Protein 2MC6 (pdb70)

InterPro domains:
  IPR049541 Transcription regulator P7-like [PF20800] (1-73)

Secondary structure (DSSP, 8-state):
-----B-TT-TTEEEE--TTEEEEEEE-TT--EEEEEEEEHHHH-SHHHHHHHHHHHHHHHH--S-SS-S---/--STHHHHH-

Structure (mmCIF, N/CA/C/O backbone):
data_2MC6
#
_entry.id   2MC6
#
loop_
_entity.id
_entity.type
_entity.pdbx_description
1 polymer 'RNA polymerase inhibitor p7'
2 polymer "DNA-directed RNA polymerase subunit beta'"
#
loop_
_atom_site.group_PDB
_atom_site.id
_atom_site.type_symbol
_atom_site.label_atom_id
_atom_site.label_alt_id
_atom_site.label_comp_id
_atom_site.label_asym_id
_atom_site.label_entity_id
_atom_site.label_seq_id
_atom_site.pdbx_PDB_ins_code
_atom_site.Cartn_x
_atom_site.Cartn_y
_atom_site.Cartn_z
_atom_site.occupancy
_atom_site.B_iso_or_equiv
_atom_site.auth_seq_id
_atom_site.auth_comp_id
_atom_site.auth_asym_id
_atom_site.auth_atom_id
_atom_site.pdbx_PDB_model_num
ATOM 1 N N . MET A 1 1 ? 7.103 -13.690 7.128 1.00 0.00 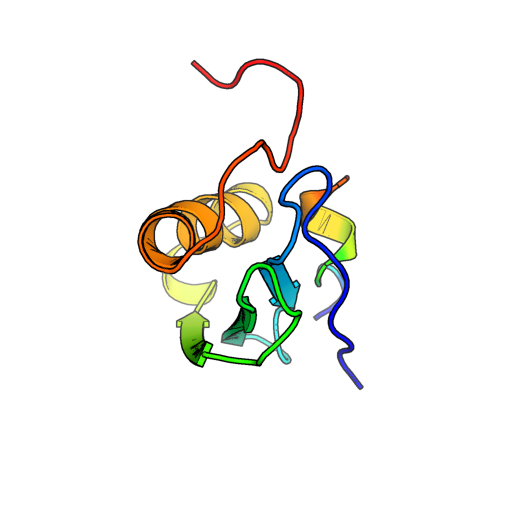1 MET A N 1
ATOM 2 C CA . MET A 1 1 ? 5.730 -13.311 7.530 1.00 0.00 1 MET A CA 1
ATOM 3 C C . MET A 1 1 ? 5.509 -11.819 7.319 1.00 0.00 1 MET A C 1
ATOM 4 O O . MET A 1 1 ? 6.048 -10.990 8.051 1.00 0.00 1 MET A O 1
ATOM 20 N N . ASN A 1 2 ? 4.725 -11.483 6.305 1.00 0.00 2 ASN A N 1
ATOM 21 C CA . ASN A 1 2 ? 4.412 -10.095 5.998 1.00 0.00 2 ASN A CA 1
ATOM 22 C C . ASN A 1 2 ? 2.909 -9.887 6.057 1.00 0.00 2 ASN A C 1
ATOM 23 O O . ASN A 1 2 ? 2.159 -10.407 5.228 1.00 0.00 2 ASN A O 1
ATOM 34 N N . GLU A 1 3 ? 2.478 -9.132 7.045 1.00 0.00 3 GLU A N 1
ATOM 35 C CA . GLU A 1 3 ? 1.060 -8.932 7.295 1.00 0.00 3 GLU A CA 1
ATOM 36 C C . GLU A 1 3 ? 0.574 -7.652 6.635 1.00 0.00 3 GLU A C 1
ATOM 37 O O . GLU A 1 3 ? 1.368 -6.766 6.318 1.00 0.00 3 GLU A O 1
ATOM 49 N N . PHE A 1 4 ? -0.728 -7.562 6.427 1.00 0.00 4 PHE A N 1
ATOM 50 C CA . PHE A 1 4 ? -1.321 -6.382 5.829 1.00 0.00 4 PHE A CA 1
ATOM 51 C C . PHE A 1 4 ? -2.085 -5.570 6.862 1.00 0.00 4 PHE A C 1
ATOM 52 O O . PHE A 1 4 ? -2.787 -6.121 7.712 1.00 0.00 4 PHE A O 1
ATOM 69 N N . THR A 1 5 ? -1.947 -4.260 6.768 1.00 0.00 5 THR A N 1
ATOM 70 C CA . THR A 1 5 ? -2.619 -3.334 7.657 1.00 0.00 5 THR A CA 1
ATOM 71 C C . THR A 1 5 ? -3.110 -2.146 6.834 1.00 0.00 5 THR A C 1
ATOM 72 O O . THR A 1 5 ? -2.578 -1.892 5.753 1.00 0.00 5 THR A O 1
ATOM 83 N N . GLN A 1 6 ? -4.155 -1.470 7.302 1.00 0.00 6 GLN A N 1
ATOM 84 C CA . GLN A 1 6 ? -4.689 -0.307 6.600 1.00 0.00 6 GLN A CA 1
ATOM 85 C C . GLN A 1 6 ? -3.596 0.721 6.336 1.00 0.00 6 GLN A C 1
ATOM 86 O O . GLN A 1 6 ? -2.833 1.078 7.236 1.00 0.00 6 GLN A O 1
ATOM 100 N N . ILE A 1 7 ? -3.513 1.171 5.091 1.00 0.00 7 ILE A N 1
ATOM 101 C CA . ILE A 1 7 ? -2.489 2.118 4.677 1.00 0.00 7 ILE A CA 1
ATOM 102 C C . ILE A 1 7 ? -2.734 3.511 5.252 1.00 0.00 7 ILE A C 1
ATOM 103 O O . ILE A 1 7 ? -3.349 4.363 4.610 1.00 0.00 7 ILE A O 1
ATOM 119 N N . SER A 1 8 ? -2.242 3.708 6.470 1.00 0.00 8 SER A N 1
ATOM 120 C CA . SER A 1 8 ? -2.271 4.995 7.162 1.00 0.00 8 SER A CA 1
ATOM 121 C C . SER A 1 8 ? -3.687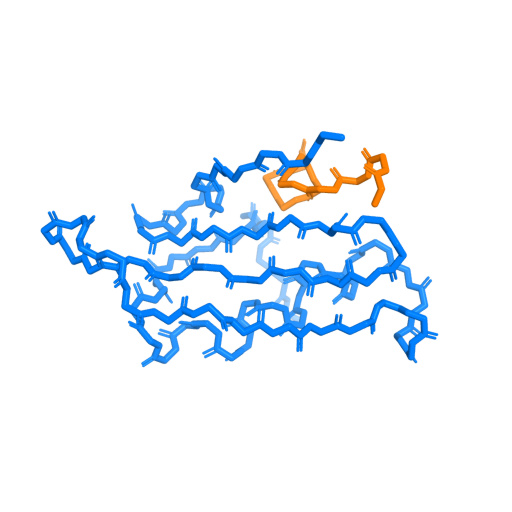 5.584 7.246 1.00 0.00 8 SER A C 1
ATOM 122 O O . SER A 1 8 ? -4.387 5.370 8.238 1.00 0.00 8 SER A O 1
ATOM 130 N N . GLY A 1 9 ? -4.109 6.313 6.215 1.00 0.00 9 GLY A N 1
ATOM 131 C CA . GLY A 1 9 ? -5.417 6.927 6.226 1.00 0.00 9 GLY A CA 1
ATOM 132 C C . GLY A 1 9 ? -6.400 6.225 5.311 1.00 0.00 9 GLY A C 1
ATOM 133 O O . GLY A 1 9 ? -7.608 6.332 5.510 1.00 0.00 9 GLY A O 1
ATOM 137 N N . TYR A 1 10 ? -5.887 5.525 4.293 1.00 0.00 10 TYR A N 1
ATOM 138 C CA . TYR A 1 10 ? -6.742 4.772 3.368 1.00 0.00 10 TYR A CA 1
ATOM 139 C C . TYR A 1 10 ? -7.679 3.865 4.153 1.00 0.00 10 TYR A C 1
ATOM 140 O O . TYR A 1 10 ? -7.236 2.935 4.830 1.00 0.00 10 TYR A O 1
ATOM 158 N N . VAL A 1 11 ? -8.969 4.156 4.054 1.00 0.00 11 VAL A N 1
ATOM 159 C CA . VAL A 1 11 ? -9.994 3.468 4.840 1.00 0.00 11 VAL A CA 1
ATOM 160 C C . VAL A 1 11 ? -9.983 1.953 4.638 1.00 0.00 11 VAL A C 1
ATOM 161 O O . VAL A 1 11 ? -10.237 1.199 5.577 1.00 0.00 11 VAL A O 1
ATOM 174 N N . ASN A 1 12 ? -9.689 1.509 3.422 1.00 0.00 12 ASN A N 1
ATOM 175 C CA . ASN A 1 12 ? -9.703 0.085 3.105 1.00 0.00 12 ASN A CA 1
ATOM 176 C C . ASN A 1 12 ? -8.620 -0.258 2.091 1.00 0.00 12 ASN A C 1
ATOM 177 O O . ASN A 1 12 ? -8.911 -0.648 0.960 1.00 0.00 12 ASN A O 1
ATOM 188 N N . ALA A 1 13 ? -7.368 -0.109 2.498 1.00 0.00 13 ALA A N 1
ATOM 189 C CA . ALA A 1 13 ? -6.247 -0.416 1.624 1.00 0.00 13 ALA A CA 1
ATOM 190 C C . ALA A 1 13 ? -5.139 -1.104 2.398 1.00 0.00 13 ALA A C 1
ATOM 191 O O . ALA A 1 13 ? -4.913 -0.797 3.568 1.00 0.00 13 ALA A O 1
ATOM 198 N N . PHE A 1 14 ? -4.455 -2.028 1.743 1.00 0.00 14 PHE A N 1
ATOM 199 C CA . PHE A 1 14 ? -3.369 -2.764 2.360 1.00 0.00 14 PHE A CA 1
ATOM 200 C C . PHE A 1 14 ? -2.145 -2.763 1.456 1.00 0.00 14 PHE A C 1
ATOM 201 O O . PHE A 1 14 ? -2.266 -2.815 0.231 1.00 0.00 14 PHE A O 1
ATOM 218 N N . GLY A 1 15 ? -0.972 -2.714 2.062 1.00 0.00 15 GLY A N 1
ATOM 219 C CA . GLY A 1 15 ? 0.258 -2.741 1.299 1.00 0.00 15 GLY A CA 1
ATOM 220 C C . GLY A 1 15 ? 1.408 -3.263 2.123 1.00 0.00 15 GLY A C 1
ATOM 221 O O . GLY A 1 15 ? 1.700 -2.732 3.189 1.00 0.00 15 GLY A O 1
ATOM 225 N N . SER A 1 16 ? 2.044 -4.318 1.651 1.00 0.00 16 SER A N 1
ATOM 226 C CA . SER A 1 16 ? 3.143 -4.920 2.373 1.00 0.00 16 SER A CA 1
ATOM 227 C C . SER A 1 16 ? 4.133 -5.514 1.375 1.00 0.00 16 SER A C 1
ATOM 228 O O . SER A 1 16 ? 3.725 -6.198 0.434 1.00 0.00 16 SER A O 1
ATOM 236 N N . GLN A 1 17 ? 5.422 -5.252 1.546 1.00 0.00 17 GLN A N 1
ATOM 237 C CA . GLN A 1 17 ? 6.403 -5.797 0.623 1.00 0.00 17 GLN A CA 1
ATOM 238 C C . GLN A 1 17 ? 6.772 -7.218 1.010 1.00 0.00 17 GLN A C 1
ATOM 239 O O . GLN A 1 17 ? 7.620 -7.449 1.877 1.00 0.00 17 GLN A O 1
ATOM 253 N N . ARG A 1 18 ? 6.108 -8.150 0.348 1.00 0.00 18 ARG A N 1
ATOM 254 C CA . ARG A 1 18 ? 6.316 -9.574 0.533 1.00 0.00 18 ARG A CA 1
ATOM 255 C C . ARG A 1 18 ? 7.732 -9.983 0.111 1.00 0.00 18 ARG A C 1
ATOM 256 O O . ARG A 1 18 ? 7.957 -10.441 -1.012 1.00 0.00 18 ARG A O 1
ATOM 277 N N . GLY A 1 19 ? 8.680 -9.815 1.019 1.00 0.00 19 GLY A N 1
ATOM 278 C CA . GLY A 1 19 ? 10.067 -10.099 0.710 1.00 0.00 19 GLY A CA 1
ATOM 279 C C . GLY A 1 19 ? 10.727 -8.945 -0.018 1.00 0.00 19 GLY A C 1
ATOM 280 O O . GLY A 1 19 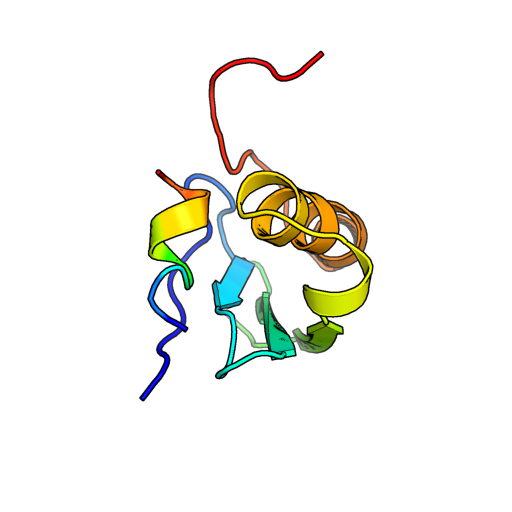? 10.768 -7.822 0.497 1.00 0.00 19 GLY A O 1
ATOM 284 N N . SER A 1 20 ? 11.239 -9.220 -1.212 1.00 0.00 20 SER A N 1
ATOM 285 C CA . SER A 1 20 ? 11.849 -8.191 -2.046 1.00 0.00 20 SER A CA 1
ATOM 286 C C . SER A 1 20 ? 10.853 -7.715 -3.103 1.00 0.00 20 SER A C 1
ATOM 287 O O . SER A 1 20 ? 11.107 -6.758 -3.838 1.00 0.00 20 SER A O 1
ATOM 295 N N . VAL A 1 21 ? 9.723 -8.401 -3.183 1.00 0.00 21 VAL A N 1
ATOM 296 C CA . VAL A 1 21 ? 8.639 -7.982 -4.053 1.00 0.00 21 VAL A CA 1
ATOM 297 C C . VAL A 1 21 ? 7.479 -7.466 -3.225 1.00 0.00 21 VAL A C 1
ATOM 298 O O . VAL A 1 21 ? 7.349 -7.784 -2.053 1.00 0.00 21 VAL A O 1
ATOM 311 N N . LEU A 1 22 ? 6.649 -6.672 -3.850 1.00 0.00 22 LEU A N 1
ATOM 312 C CA . LEU A 1 22 ? 5.647 -5.885 -3.164 1.00 0.00 22 LEU A CA 1
ATOM 313 C C . LEU A 1 22 ? 4.260 -6.469 -3.399 1.00 0.00 22 LEU A C 1
ATOM 314 O O . LEU A 1 22 ? 3.940 -6.856 -4.521 1.00 0.00 22 LEU A O 1
ATOM 330 N N . THR A 1 23 ? 3.429 -6.526 -2.366 1.00 0.00 23 THR A N 1
ATOM 331 C CA . THR A 1 23 ? 2.083 -7.036 -2.540 1.00 0.00 23 THR A CA 1
ATOM 332 C C . THR A 1 23 ? 1.059 -6.030 -2.025 1.00 0.00 23 THR A C 1
ATOM 333 O O . THR A 1 23 ? 1.207 -5.468 -0.937 1.00 0.00 23 THR A O 1
ATOM 344 N N . VAL A 1 24 ? 0.047 -5.780 -2.839 1.00 0.00 24 VAL A N 1
ATOM 345 C CA . VAL A 1 24 ? -0.990 -4.814 -2.526 1.00 0.00 24 VAL A CA 1
ATOM 346 C C . VAL A 1 24 ? -2.333 -5.516 -2.412 1.00 0.00 24 VAL A C 1
ATOM 347 O O . VAL A 1 24 ? -2.641 -6.406 -3.202 1.00 0.00 24 VAL A O 1
ATOM 360 N N . LYS A 1 25 ? -3.128 -5.117 -1.438 1.00 0.00 25 LYS A N 1
ATOM 361 C CA . LYS A 1 25 ? -4.455 -5.677 -1.271 1.00 0.00 25 LYS A CA 1
ATOM 362 C C . LYS A 1 25 ? -5.440 -4.546 -1.035 1.00 0.00 25 LYS A C 1
ATOM 363 O O . LYS A 1 25 ? -5.200 -3.665 -0.219 1.00 0.00 25 LYS A O 1
ATOM 382 N N . VAL A 1 26 ? -6.536 -4.558 -1.761 1.00 0.00 26 VAL A N 1
ATOM 383 C CA . VAL A 1 26 ? -7.514 -3.495 -1.653 1.00 0.00 26 VAL A CA 1
ATOM 384 C C . VAL A 1 26 ? -8.862 -4.058 -1.247 1.00 0.00 26 VAL A C 1
ATOM 385 O O . VAL A 1 26 ? -9.318 -5.058 -1.803 1.00 0.00 26 VAL A O 1
ATOM 398 N N . GLU A 1 27 ? -9.482 -3.428 -0.267 1.00 0.00 27 GLU A N 1
ATOM 399 C CA . GLU A 1 27 ? -10.793 -3.841 0.191 1.00 0.00 27 GLU A CA 1
ATOM 400 C C . GLU A 1 27 ? -11.857 -2.875 -0.292 1.00 0.00 27 GLU A C 1
ATOM 401 O O . GLU A 1 27 ? -11.559 -1.847 -0.903 1.00 0.00 27 GLU A O 1
ATOM 413 N N . ASN A 1 28 ? -13.096 -3.217 -0.003 1.00 0.00 28 ASN A N 1
ATOM 414 C CA . ASN A 1 28 ? -14.229 -2.379 -0.337 1.00 0.00 28 ASN A CA 1
ATOM 415 C C . ASN A 1 28 ? -14.721 -1.702 0.933 1.00 0.00 28 ASN A C 1
ATOM 416 O O . ASN A 1 28 ? -14.230 -2.023 2.010 1.00 0.00 28 ASN A O 1
ATOM 427 N N . ASP A 1 29 ? -15.665 -0.781 0.825 1.00 0.00 29 ASP A N 1
ATOM 428 C CA . ASP A 1 29 ? -16.210 -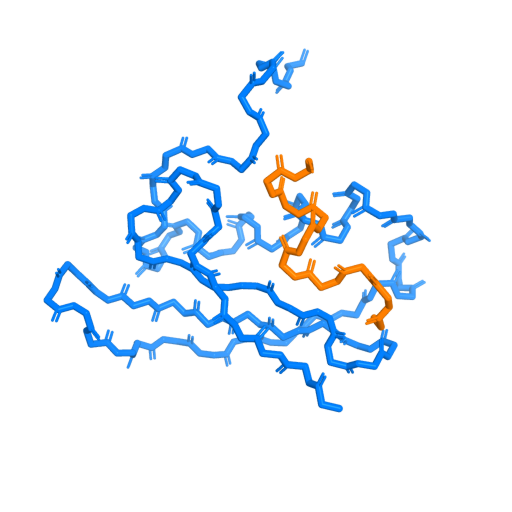0.106 2.002 1.00 0.00 29 ASP A CA 1
ATOM 429 C C . ASP A 1 29 ? -16.726 -1.123 3.022 1.00 0.00 29 ASP A C 1
ATOM 430 O O . ASP A 1 29 ? -16.614 -0.924 4.234 1.00 0.00 29 ASP A O 1
ATOM 439 N N . GLU A 1 30 ? -17.257 -2.234 2.517 1.00 0.00 30 GLU A N 1
ATOM 440 C CA . GLU A 1 30 ? -17.780 -3.299 3.365 1.00 0.00 30 GLU A CA 1
ATOM 441 C C . GLU A 1 30 ? -16.656 -4.215 3.851 1.00 0.00 30 GLU A C 1
ATOM 442 O O . GLU A 1 30 ? -16.896 -5.196 4.553 1.00 0.00 30 GLU A O 1
ATOM 454 N N . GLY A 1 31 ? -15.432 -3.885 3.460 1.00 0.00 31 GLY A N 1
ATOM 455 C CA . GLY A 1 31 ? -14.270 -4.635 3.892 1.00 0.00 31 GLY A CA 1
ATOM 456 C C . GLY A 1 31 ? -14.052 -5.895 3.090 1.00 0.00 31 GLY A C 1
ATOM 457 O O . GLY A 1 31 ? -13.317 -6.785 3.509 1.00 0.00 31 GLY A O 1
ATOM 461 N N . TRP A 1 32 ? -14.687 -5.974 1.936 1.00 0.00 32 TRP A N 1
ATOM 462 C CA . TRP A 1 32 ? -14.508 -7.113 1.059 1.00 0.00 32 TRP A CA 1
ATOM 463 C C . TRP A 1 32 ? -13.240 -6.957 0.234 1.00 0.00 32 TRP A C 1
ATOM 464 O O . TRP A 1 32 ? -13.061 -5.955 -0.454 1.00 0.00 32 TRP A O 1
ATOM 485 N N . THR A 1 33 ? -12.354 -7.939 0.331 1.00 0.00 33 THR A N 1
ATOM 486 C CA . THR A 1 33 ? -11.108 -7.929 -0.418 1.00 0.00 33 THR A CA 1
ATOM 487 C C . THR A 1 33 ? -11.380 -8.011 -1.915 1.00 0.00 33 THR A C 1
ATOM 488 O O . THR A 1 33 ? -11.888 -9.017 -2.411 1.00 0.00 33 THR A O 1
ATOM 499 N N . LEU A 1 34 ? -11.051 -6.945 -2.624 1.00 0.00 34 LEU A N 1
ATOM 500 C CA . LEU A 1 34 ? -11.338 -6.854 -4.044 1.00 0.00 34 LEU A CA 1
ATOM 501 C C . LEU A 1 34 ? -10.133 -7.264 -4.881 1.00 0.00 34 LEU A C 1
ATOM 502 O O . LEU A 1 34 ? -10.205 -8.212 -5.664 1.00 0.00 34 LEU A O 1
ATOM 518 N N . VAL A 1 35 ? -9.017 -6.573 -4.694 1.00 0.00 35 VAL A N 1
ATOM 519 C CA . VAL A 1 35 ? -7.870 -6.746 -5.578 1.00 0.00 35 VAL A CA 1
ATOM 520 C C . VAL A 1 35 ? -6.592 -7.042 -4.799 1.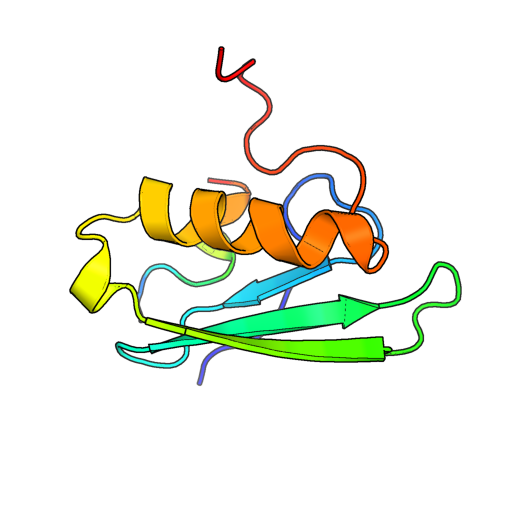00 0.00 35 VAL A C 1
ATOM 521 O O . VAL A 1 35 ? -6.352 -6.468 -3.737 1.00 0.00 35 VAL A O 1
ATOM 534 N N . GLU A 1 36 ? -5.791 -7.955 -5.332 1.00 0.00 36 GLU A N 1
ATOM 535 C CA . GLU A 1 36 ? -4.449 -8.201 -4.830 1.00 0.00 36 GLU A CA 1
ATOM 536 C C . GLU A 1 36 ? -3.454 -8.095 -5.981 1.00 0.00 36 GLU A C 1
ATOM 537 O O . GLU A 1 36 ? -3.362 -8.988 -6.827 1.00 0.00 36 GLU A O 1
ATOM 549 N N . GLU A 1 37 ? -2.729 -6.993 -6.017 1.00 0.00 37 GLU A N 1
ATOM 550 C CA . GLU A 1 37 ? -1.789 -6.727 -7.092 1.00 0.00 37 GLU A CA 1
ATOM 551 C C . GLU A 1 37 ? -0.365 -6.800 -6.557 1.00 0.00 37 GLU A C 1
ATOM 552 O O . GLU A 1 37 ? -0.133 -6.569 -5.374 1.00 0.00 37 GLU A O 1
ATOM 564 N N . ASP A 1 38 ? 0.581 -7.125 -7.419 1.00 0.00 38 ASP A N 1
ATOM 565 C CA . ASP A 1 38 ? 1.962 -7.262 -6.995 1.00 0.00 38 ASP A CA 1
ATOM 566 C C . ASP A 1 38 ? 2.863 -6.300 -7.749 1.00 0.00 38 ASP A C 1
ATOM 567 O O . ASP A 1 38 ? 2.707 -6.075 -8.950 1.00 0.00 38 ASP A O 1
ATOM 576 N N . PHE A 1 39 ? 3.798 -5.737 -7.014 1.00 0.00 39 PHE A N 1
ATOM 577 C CA . PHE A 1 39 ? 4.760 -4.775 -7.526 1.00 0.00 39 PHE A CA 1
ATOM 578 C C . PHE A 1 39 ? 6.156 -5.256 -7.127 1.00 0.00 39 PHE A C 1
ATOM 579 O O . PHE A 1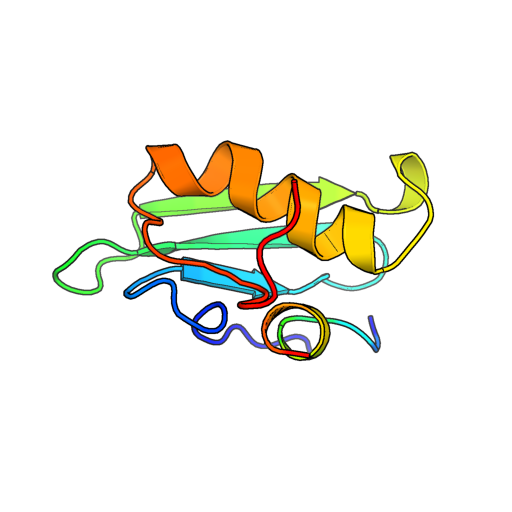 39 ? 6.271 -6.208 -6.363 1.00 0.00 39 PHE A O 1
ATOM 596 N N . ASP A 1 40 ? 7.210 -4.674 -7.670 1.00 0.00 40 ASP A N 1
ATOM 597 C CA . ASP A 1 40 ? 8.556 -4.983 -7.191 1.00 0.00 40 ASP A CA 1
ATOM 598 C C . ASP A 1 40 ? 9.326 -3.699 -6.926 1.00 0.00 40 ASP A C 1
ATOM 599 O O . ASP A 1 40 ? 9.391 -2.811 -7.775 1.00 0.00 40 ASP A O 1
ATOM 608 N N . ARG A 1 41 ? 9.894 -3.592 -5.730 1.00 0.00 41 ARG A N 1
ATOM 609 C CA . ARG A 1 41 ? 10.596 -2.379 -5.334 1.00 0.00 41 ARG A CA 1
ATOM 610 C C . ARG A 1 41 ? 11.976 -2.317 -5.971 1.00 0.00 41 ARG A C 1
ATOM 611 O O . ARG A 1 41 ? 12.600 -1.257 -6.016 1.00 0.00 41 ARG A O 1
ATOM 632 N N . ALA A 1 42 ? 12.437 -3.456 -6.476 1.00 0.00 42 ALA A N 1
ATOM 633 C CA . ALA A 1 42 ? 13.742 -3.545 -7.116 1.00 0.00 42 ALA A CA 1
ATOM 634 C C . ALA A 1 42 ? 13.816 -2.619 -8.325 1.00 0.00 42 ALA A C 1
ATOM 635 O O . ALA A 1 42 ? 14.866 -2.050 -8.622 1.00 0.00 42 ALA A O 1
ATOM 642 N N . ASP A 1 43 ? 12.693 -2.472 -9.016 1.00 0.00 43 ASP A N 1
ATOM 643 C CA . ASP A 1 43 ? 12.608 -1.580 -10.166 1.00 0.00 43 ASP A CA 1
ATOM 644 C C . ASP A 1 43 ? 12.681 -0.121 -9.728 1.00 0.00 43 ASP A C 1
ATOM 645 O O . ASP A 1 43 ? 13.261 0.720 -10.418 1.00 0.00 43 ASP A O 1
ATOM 654 N N . TYR A 1 44 ? 12.107 0.169 -8.567 1.00 0.00 44 TYR A N 1
ATOM 655 C CA . TYR A 1 44 ? 12.028 1.539 -8.074 1.00 0.00 44 TYR A CA 1
ATOM 656 C C . TYR A 1 44 ? 13.339 1.950 -7.440 1.00 0.00 44 TYR A C 1
ATOM 657 O O . TYR A 1 44 ? 14.108 2.716 -8.019 1.00 0.00 44 TYR A O 1
ATOM 675 N N . GLY A 1 45 ? 13.589 1.431 -6.248 1.00 0.00 45 GLY A N 1
ATOM 676 C CA . GLY A 1 45 ? 14.822 1.741 -5.571 1.00 0.00 45 GLY A CA 1
ATOM 677 C C . GLY A 1 45 ? 14.687 1.847 -4.066 1.00 0.00 45 GLY A C 1
ATOM 678 O O . GLY A 1 45 ? 15.395 1.154 -3.335 1.00 0.00 45 GLY A O 1
ATOM 682 N N . SER A 1 46 ? 13.776 2.688 -3.583 1.00 0.00 46 SER A N 1
ATOM 683 C CA . SER A 1 46 ? 13.785 3.035 -2.168 1.00 0.00 46 SER A CA 1
ATOM 684 C C . SER A 1 46 ? 12.423 2.840 -1.503 1.00 0.00 46 SER A C 1
ATOM 685 O O . SER A 1 46 ? 11.460 2.404 -2.141 1.00 0.00 46 SER A O 1
ATOM 693 N N . ASP A 1 47 ? 12.359 3.171 -0.219 1.00 0.00 47 ASP A N 1
ATOM 694 C CA . ASP A 1 47 ? 11.169 2.945 0.596 1.00 0.00 47 ASP A CA 1
ATOM 695 C C . ASP A 1 47 ? 9.979 3.802 0.144 1.00 0.00 47 ASP A C 1
ATOM 696 O O . ASP A 1 47 ? 8.885 3.273 -0.032 1.00 0.00 47 ASP A O 1
ATOM 705 N N . PRO A 1 48 ? 10.143 5.132 -0.034 1.00 0.00 48 PRO A N 1
ATOM 706 C CA . PRO A 1 48 ? 9.060 5.991 -0.519 1.00 0.00 48 PRO A CA 1
ATOM 707 C C . PRO A 1 48 ? 8.412 5.480 -1.805 1.00 0.00 48 PRO A C 1
ATOM 708 O O . PRO A 1 48 ? 7.192 5.426 -1.898 1.00 0.00 48 PRO A O 1
ATOM 719 N N . GLU A 1 49 ? 9.222 5.103 -2.795 1.00 0.00 49 GLU A N 1
ATOM 720 C CA . GLU A 1 49 ? 8.693 4.524 -4.029 1.00 0.00 49 GLU A CA 1
ATOM 721 C C . GLU A 1 49 ? 7.859 3.287 -3.740 1.00 0.00 49 GLU A C 1
ATOM 722 O O . GLU A 1 49 ? 6.890 3.006 -4.439 1.00 0.00 49 GLU A O 1
ATOM 734 N N . PHE A 1 50 ? 8.239 2.560 -2.702 1.00 0.00 50 PHE A N 1
ATOM 735 C CA . PHE A 1 50 ? 7.533 1.348 -2.321 1.00 0.00 50 PHE A CA 1
ATOM 736 C C . PHE A 1 50 ? 6.089 1.674 -1.951 1.00 0.00 50 PHE A C 1
ATOM 737 O O . PHE A 1 50 ? 5.156 1.051 -2.450 1.00 0.00 50 PHE A O 1
ATOM 754 N N . VAL A 1 51 ? 5.907 2.670 -1.097 1.00 0.00 51 VAL A N 1
ATOM 755 C CA . VAL A 1 51 ? 4.571 3.085 -0.700 1.00 0.00 51 VAL A CA 1
ATOM 756 C C . VAL A 1 51 ? 3.863 3.870 -1.811 1.00 0.00 51 VAL A C 1
ATOM 757 O O . VAL A 1 51 ? 2.693 3.627 -2.112 1.00 0.00 51 VAL A O 1
ATOM 770 N N . ALA A 1 52 ? 4.598 4.788 -2.426 1.00 0.00 52 ALA A N 1
ATOM 771 C CA . ALA A 1 52 ? 4.048 5.719 -3.411 1.00 0.00 52 ALA A CA 1
ATOM 772 C C . ALA A 1 52 ? 3.574 5.025 -4.688 1.00 0.00 52 ALA A C 1
ATOM 773 O O . ALA A 1 52 ? 2.652 5.499 -5.356 1.00 0.00 52 ALA A O 1
ATOM 780 N N . GLU A 1 53 ? 4.208 3.921 -5.052 1.00 0.00 53 GLU A N 1
ATOM 781 C CA . GLU A 1 53 ? 3.813 3.203 -6.254 1.00 0.00 53 GLU A CA 1
ATOM 782 C C . GLU A 1 53 ? 2.540 2.410 -5.996 1.00 0.00 53 GLU A C 1
ATOM 783 O O . GLU A 1 53 ? 1.694 2.258 -6.881 1.00 0.00 53 GLU A O 1
ATOM 795 N N . VAL A 1 54 ? 2.409 1.923 -4.770 1.00 0.00 54 VAL A N 1
ATOM 796 C CA . VAL A 1 54 ? 1.246 1.150 -4.365 1.00 0.00 54 VAL A CA 1
ATOM 797 C C . VAL A 1 54 ? -0.014 1.998 -4.418 1.00 0.00 54 VAL A C 1
ATOM 798 O O . VAL A 1 54 ? -1.027 1.587 -4.990 1.00 0.00 54 VAL A O 1
ATOM 811 N N . SER A 1 55 ? 0.066 3.190 -3.847 1.00 0.00 55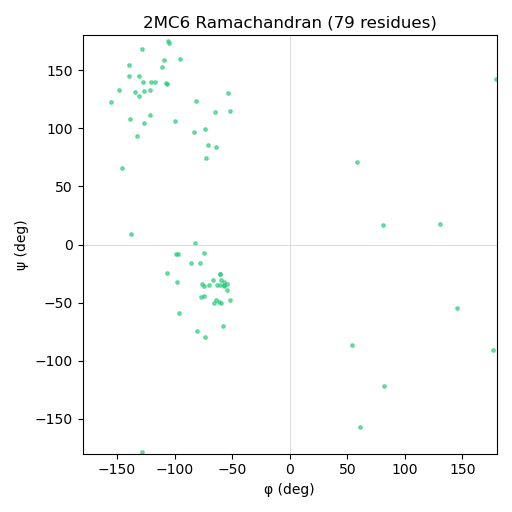 SER A N 1
ATOM 812 C CA . SER A 1 55 ? -1.068 4.097 -3.802 1.00 0.00 55 SER A CA 1
ATOM 813 C C . SER A 1 55 ? -1.590 4.407 -5.197 1.00 0.00 55 SER A C 1
ATOM 814 O O . SER A 1 55 ? -2.795 4.524 -5.402 1.00 0.00 55 SER A O 1
ATOM 822 N N . SER A 1 56 ? -0.682 4.488 -6.156 1.00 0.00 56 SER A N 1
ATOM 823 C CA . SER A 1 56 ? -1.035 4.910 -7.500 1.00 0.00 56 SER A CA 1
ATOM 824 C C . SER A 1 56 ? -2.083 3.987 -8.118 1.00 0.00 56 SER A C 1
ATOM 825 O O . SER A 1 56 ? -3.113 4.449 -8.605 1.00 0.00 56 SER A O 1
ATOM 833 N N . TYR A 1 57 ? -1.832 2.686 -8.072 1.00 0.00 57 TYR A N 1
ATOM 834 C CA . TYR A 1 57 ? -2.752 1.713 -8.647 1.00 0.00 57 TYR A CA 1
ATOM 835 C C . TYR A 1 57 ? -3.952 1.491 -7.734 1.00 0.00 57 TYR A C 1
ATOM 836 O O . TYR A 1 57 ? -5.100 1.496 -8.179 1.00 0.00 57 TYR A O 1
ATOM 854 N N . LEU A 1 58 ? -3.667 1.330 -6.450 1.00 0.00 58 LEU A N 1
ATOM 855 C CA . LEU A 1 58 ? -4.658 0.889 -5.481 1.00 0.00 58 LEU A CA 1
ATOM 856 C C . LEU A 1 58 ? -5.806 1.890 -5.330 1.00 0.00 58 LEU A C 1
ATOM 857 O O . LEU A 1 58 ? -6.951 1.491 -5.112 1.00 0.00 58 LEU A O 1
ATOM 873 N N . LYS A 1 59 ? -5.509 3.183 -5.441 1.00 0.00 59 LYS A N 1
ATOM 874 C CA . LYS A 1 59 ? -6.516 4.214 -5.198 1.00 0.00 59 LYS A CA 1
ATOM 875 C C . LYS A 1 59 ? -7.763 4.010 -6.054 1.00 0.00 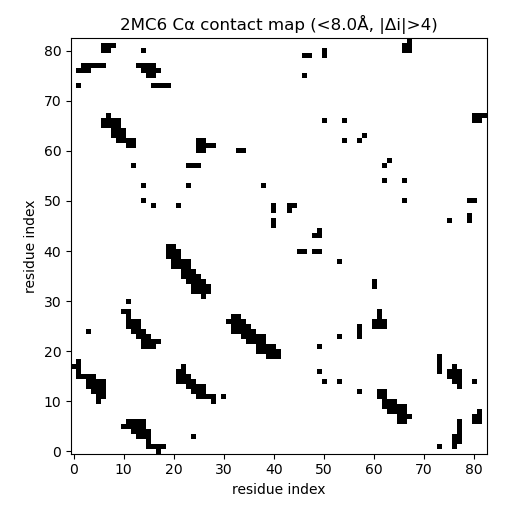59 LYS A C 1
ATOM 876 O O . LYS A 1 59 ? -8.884 4.172 -5.574 1.00 0.00 59 LYS A O 1
ATOM 895 N N . ARG A 1 60 ? -7.568 3.605 -7.303 1.00 0.00 60 ARG A N 1
ATOM 896 C CA . ARG A 1 60 ? -8.688 3.449 -8.231 1.00 0.00 60 ARG A CA 1
ATOM 897 C C . ARG A 1 60 ? -9.499 2.197 -7.913 1.00 0.00 60 ARG A C 1
ATOM 898 O O . ARG A 1 60 ? -10.560 1.973 -8.493 1.00 0.00 60 ARG A O 1
ATOM 919 N N . ASN A 1 61 ? -9.002 1.386 -6.992 1.00 0.00 61 ASN A N 1
ATOM 920 C CA . ASN A 1 61 ? -9.674 0.147 -6.626 1.00 0.00 61 ASN A CA 1
ATOM 921 C C . ASN A 1 61 ? -10.521 0.359 -5.383 1.00 0.00 61 ASN A C 1
ATOM 922 O O . ASN A 1 61 ? -11.298 -0.509 -4.985 1.00 0.00 61 ASN A O 1
ATOM 933 N N . GLY A 1 62 ? -10.369 1.524 -4.772 1.00 0.00 62 GLY A N 1
ATOM 934 C CA . GLY A 1 62 ? -11.100 1.818 -3.560 1.00 0.00 62 GLY A CA 1
ATOM 935 C C . GLY A 1 62 ? -10.207 2.353 -2.464 1.00 0.00 62 GLY A C 1
ATOM 936 O O . GLY A 1 62 ? -10.575 2.340 -1.289 1.00 0.00 62 GLY A O 1
ATOM 940 N N . GLY A 1 63 ? -9.028 2.815 -2.840 1.00 0.00 63 GLY A N 1
ATOM 941 C CA . GLY A 1 63 ? -8.131 3.401 -1.874 1.00 0.00 63 GLY A CA 1
ATOM 942 C C . GLY A 1 63 ? -8.187 4.913 -1.913 1.00 0.00 63 GLY A C 1
ATOM 943 O O . GLY A 1 63 ? -7.663 5.521 -2.836 1.00 0.00 63 GLY A O 1
ATOM 947 N N . ILE A 1 64 ? -8.807 5.536 -0.925 1.00 0.00 64 ILE A N 1
ATOM 948 C CA . ILE A 1 64 ? -8.929 6.988 -0.939 1.00 0.00 64 ILE A CA 1
ATOM 949 C C . ILE A 1 64 ? -8.705 7.609 0.436 1.00 0.00 64 ILE A C 1
ATOM 950 O O . ILE A 1 64 ? -9.531 7.457 1.341 1.00 0.00 64 ILE A O 1
ATOM 966 N N . LYS A 1 65 ? -7.556 8.277 0.580 1.00 0.00 65 LYS A N 1
ATOM 967 C CA . LYS A 1 65 ? -7.266 9.139 1.726 1.00 0.00 65 LYS A CA 1
ATOM 968 C C . LYS A 1 65 ? -5.840 9.699 1.633 1.00 0.00 65 LYS A C 1
ATOM 969 O O . LYS A 1 65 ? -5.629 10.747 1.026 1.00 0.00 65 LYS A O 1
ATOM 988 N N . ASP A 1 66 ? -4.868 8.984 2.208 1.00 0.00 66 ASP A N 1
ATOM 989 C CA . ASP A 1 66 ? -3.462 9.407 2.188 1.00 0.00 66 ASP A CA 1
ATOM 990 C C . ASP A 1 66 ? -2.613 8.392 2.947 1.00 0.00 66 ASP A C 1
ATOM 991 O O . ASP A 1 66 ? -3.069 7.821 3.939 1.00 0.00 66 ASP A O 1
ATOM 1000 N N . LEU A 1 67 ? -1.403 8.127 2.462 1.00 0.00 67 LEU A N 1
ATOM 1001 C CA . LEU A 1 67 ? -0.499 7.228 3.170 1.00 0.00 67 LEU A CA 1
ATOM 1002 C C . LEU A 1 67 ? 0.506 8.003 4.009 1.00 0.00 67 LEU A C 1
ATOM 1003 O O . LEU A 1 67 ? 0.911 7.552 5.076 1.00 0.00 67 LEU A O 1
ATOM 1019 N N . THR A 1 68 ? 0.881 9.177 3.541 1.00 0.00 68 THR A N 1
ATOM 1020 C CA . THR A 1 68 ? 1.826 10.009 4.257 1.00 0.00 68 THR A CA 1
ATOM 1021 C C . THR A 1 68 ? 1.300 11.430 4.320 1.00 0.00 68 THR A C 1
ATOM 1022 O O . THR A 1 68 ? 1.506 12.221 3.394 1.00 0.00 68 THR A O 1
ATOM 1033 N N . LYS A 1 69 ? 0.597 11.742 5.402 1.00 0.00 69 LYS A N 1
ATOM 1034 C CA . LYS A 1 69 ? -0.048 13.037 5.547 1.00 0.00 69 LYS A CA 1
ATOM 1035 C C . LYS A 1 69 ? 0.981 14.137 5.803 1.00 0.00 69 LYS A C 1
ATOM 1036 O O . LYS A 1 69 ? 1.126 14.631 6.923 1.00 0.00 69 LYS A O 1
ATOM 1055 N N . VAL A 1 70 ? 1.700 14.501 4.755 1.00 0.00 70 VAL A N 1
ATOM 1056 C CA . VAL A 1 70 ? 2.694 15.559 4.822 1.00 0.00 70 VAL A CA 1
ATOM 1057 C C . VAL A 1 70 ? 2.599 16.437 3.568 1.00 0.00 70 VAL A C 1
ATOM 1058 O O . VAL A 1 70 ? 3.435 17.308 3.315 1.00 0.00 70 VAL A O 1
ATOM 1071 N N . LEU A 1 71 ? 1.538 16.188 2.797 1.00 0.00 71 LEU A N 1
ATOM 1072 C CA . LEU A 1 71 ? 1.264 16.910 1.557 1.00 0.00 71 LEU A CA 1
ATOM 1073 C C . LEU A 1 71 ? 2.413 16.779 0.566 1.00 0.00 71 LEU A C 1
ATOM 1074 O O . LEU A 1 71 ? 3.146 17.737 0.317 1.00 0.00 71 LEU A O 1
ATOM 1090 N N . THR A 1 72 ? 2.569 15.591 0.004 1.00 0.00 72 THR A N 1
ATOM 1091 C CA . THR A 1 72 ? 3.595 15.353 -0.998 1.00 0.00 72 THR A CA 1
ATOM 1092 C C . THR A 1 72 ? 3.199 15.996 -2.326 1.00 0.00 72 THR A C 1
ATOM 1093 O O . THR A 1 72 ? 2.400 15.443 -3.083 1.00 0.00 72 THR A O 1
ATOM 1104 N N . ARG A 1 73 ? 3.747 17.171 -2.596 1.00 0.00 73 ARG A N 1
ATOM 1105 C CA . ARG A 1 73 ? 3.425 17.901 -3.812 1.00 0.00 73 ARG A CA 1
ATOM 1106 C C . ARG A 1 73 ? 4.697 18.295 -4.555 1.00 0.00 73 ARG A C 1
ATOM 1107 O O . ARG A 1 73 ? 5.166 19.439 -4.399 1.00 0.00 73 ARG A O 1
ATOM 1129 N N . MET B 2 1 ? 10.262 -6.095 2.749 1.00 0.00 1 MET B N 1
ATOM 1130 C CA . MET B 2 1 ? 10.824 -6.967 3.812 1.00 0.00 1 MET B CA 1
ATOM 1131 C C . MET B 2 1 ? 10.665 -6.345 5.206 1.00 0.00 1 MET B C 1
ATOM 1132 O O . MET B 2 1 ? 9.713 -6.658 5.915 1.00 0.00 1 MET B O 1
ATOM 1148 N N . LYS B 2 2 ? 11.579 -5.461 5.601 1.00 0.00 2 LYS B N 1
ATOM 1149 C CA . LYS B 2 2 ? 11.515 -4.844 6.928 1.00 0.00 2 LYS B CA 1
ATOM 1150 C C . LYS B 2 2 ? 10.607 -3.621 6.900 1.00 0.00 2 LYS B C 1
ATOM 1151 O O . LYS B 2 2 ? 10.177 -3.114 7.936 1.00 0.00 2 LYS B O 1
ATOM 1170 N N . ASP B 2 3 ? 10.333 -3.166 5.694 1.00 0.00 3 ASP B N 1
ATOM 1171 C CA . ASP B 2 3 ? 9.476 -2.018 5.447 1.00 0.00 3 ASP B CA 1
ATOM 1172 C C . ASP B 2 3 ? 8.003 -2.365 5.694 1.00 0.00 3 ASP B C 1
ATOM 1173 O O . ASP B 2 3 ? 7.458 -2.040 6.750 1.00 0.00 3 ASP B O 1
ATOM 1182 N N . LEU B 2 4 ? 7.373 -3.024 4.717 1.00 0.00 4 LEU B N 1
ATOM 1183 C CA . LEU B 2 4 ? 5.988 -3.483 4.833 1.00 0.00 4 LEU B CA 1
ATOM 1184 C C . LEU B 2 4 ? 5.036 -2.309 5.043 1.00 0.00 4 LEU B C 1
ATOM 1185 O O . LEU B 2 4 ? 5.356 -1.168 4.703 1.00 0.00 4 LEU B O 1
ATOM 1201 N N . LEU B 2 5 ? 3.876 -2.590 5.620 1.00 0.00 5 LEU B N 1
ATOM 1202 C CA . LEU B 2 5 ? 2.864 -1.568 5.842 1.00 0.00 5 LEU B CA 1
ATOM 1203 C C . LEU B 2 5 ? 3.414 -0.455 6.742 1.00 0.00 5 LEU B C 1
ATOM 1204 O O . LEU B 2 5 ? 2.983 0.698 6.665 1.00 0.00 5 LEU B O 1
ATOM 1220 N N . ASN B 2 6 ? 4.403 -0.804 7.555 1.00 0.00 6 ASN B N 1
ATOM 1221 C CA . ASN B 2 6 ? 5.017 0.129 8.494 1.00 0.00 6 ASN B CA 1
ATOM 1222 C C . ASN B 2 6 ? 5.648 1.336 7.784 1.00 0.00 6 ASN B C 1
ATOM 1223 O O . ASN B 2 6 ? 5.781 2.409 8.374 1.00 0.00 6 ASN B O 1
ATOM 1234 N N . LEU B 2 7 ? 6.023 1.168 6.520 1.00 0.00 7 LEU B N 1
ATOM 1235 C CA . LEU B 2 7 ? 6.625 2.258 5.750 1.00 0.00 7 LEU B CA 1
ATOM 1236 C C . LEU B 2 7 ? 5.562 3.274 5.346 1.00 0.00 7 LEU B C 1
ATOM 1237 O O . LEU B 2 7 ? 5.821 4.477 5.301 1.00 0.00 7 LEU B O 1
ATOM 1253 N N . PHE B 2 8 ? 4.370 2.772 5.054 1.00 0.00 8 PHE B N 1
ATOM 1254 C CA . PHE B 2 8 ? 3.273 3.602 4.573 1.00 0.00 8 PHE B CA 1
ATOM 1255 C C . PHE B 2 8 ? 2.933 4.705 5.562 1.00 0.00 8 PHE B C 1
ATOM 1256 O O . PHE B 2 8 ? 3.182 5.877 5.301 1.00 0.00 8 PHE B O 1
ATOM 1273 N N . ASN B 2 9 ? 2.364 4.315 6.692 1.00 0.00 9 ASN B N 1
ATOM 1274 C CA . ASN B 2 9 ? 2.022 5.268 7.747 1.00 0.00 9 ASN B CA 1
ATOM 1275 C C . ASN B 2 9 ? 3.264 5.998 8.252 1.00 0.00 9 ASN B C 1
ATOM 1276 O O . ASN B 2 9 ? 3.179 7.154 8.669 1.00 0.00 9 ASN B O 1
ATOM 1287 N N . GLN B 2 10 ? 4.407 5.312 8.198 1.00 0.00 10 GLN B N 1
ATOM 1288 C CA . GLN B 2 10 ? 5.692 5.883 8.587 1.00 0.00 10 GLN B CA 1
ATOM 1289 C C . GLN B 2 10 ? 5.689 6.286 10.061 1.00 0.00 10 GLN B C 1
ATOM 1290 O O . GLN B 2 10 ? 5.952 5.408 10.910 1.00 0.00 10 GLN B O 1
#

Solvent-accessible surface area: 5294 Å² total; per-residue (Å²): 202,48,119,67,75,99,0,57,26,7,78,20,0,29,0,1,2,162,34,78,78,0,4,0,44,1,28,56,129,140,30,170,80,95,44,104,63,81,39,58,33,86,113,57,53,49,46,74,64,0,6,51,65,0,13,55,66,0,93,176,36,26,0,100,151,50,16,36,190,114,113,119,242,104,163,3,32,11,92,25,0,67,155

Nearest PDB structures (foldseek):
  2mc6-assembly1_A  TM=1.014E+00  e=9.147E-14  Xipdecavirus Xp10
  6j9e-assembly1_J  TM=7.539E-01  e=1.099E-08  Xipdecavirus Xp10
  6j9f-assembly1_J  TM=7.555E-01  e=1.238E-07  Xipdecavirus Xp10
  2op6-assembly1_A  TM=4.737E-01  e=9.293E-01  Caenorhabditis elegans
  6k39-assembly1_A  TM=4.927E-01  e=2.125E+00  Homo sapiens

CATH classification: 3.30.160.560

Radius of gyration: 11.42 Å; Cα contacts (8 Å, |Δi|>4): 174; chains: 2; bounding box: 33×31×19 Å

Organism: NCBI:txid232237

Sequence (83 aa):
MNEFTQISGYVNAFGSQRGSVLTVKVENDEGWTLVEEDFDRADYGSDPEFVAEVSSYLKRNGGIKDLTKVLTRMKDLLNLFNQ

Foldseek 3Di:
DWDWDQQAFFPFWTKTAPPQKIWIWGAAPVNHTDDIDIGGCVVPPDDCCRSVVRCVVRVVVRGDDDNDPPPDD/DVCPCVVVVD